Protein AF-A0A357M7F6-F1 (afdb_monomer)

Sequence (172 aa):
MKPQSKTKQTVSLRAVLLSLLVLIANVVVNGAIFLFFRDSTLNPLLTAVLAVLWGVLGVYLIYYTLTWAVEQYPDYVRRKVLPYIFIGPAVIILGWLLVLPALRTLYLSFFNASSEKFVGLSNYAAIFSDHLMATALRNNLLWVFVGTLACVAFGLLIAILADRSSYEKLAK

Solvent-accessible surface area (backbone atoms only — not comparable to full-atom values): 9848 Å² total; per-residue (Å²): 134,81,82,78,79,81,71,81,82,70,84,54,70,67,41,54,53,48,37,52,49,51,54,51,49,48,52,50,55,54,48,53,51,51,51,48,62,73,72,48,89,62,57,66,70,58,50,51,52,52,50,51,54,46,51,55,50,49,54,50,50,48,54,51,52,53,50,57,37,39,66,64,45,60,69,79,54,32,73,62,47,51,64,50,65,74,45,40,63,58,51,52,51,47,39,59,72,46,48,49,53,50,53,49,53,58,59,46,54,29,28,40,98,84,63,80,46,82,53,55,66,52,64,66,56,45,42,72,72,35,70,66,48,38,50,52,49,53,51,51,53,48,47,54,52,54,49,49,51,48,53,52,52,52,50,49,50,52,51,51,53,57,73,69,37,88,58,66,80,77,80,112

Radius of gyration: 27.9 Å; Cα contacts (8 Å, |Δi|>4): 61; chains: 1; bounding box: 72×62×58 Å

Structure (mmCIF, N/CA/C/O backbone):
data_AF-A0A357M7F6-F1
#
_entry.id   AF-A0A357M7F6-F1
#
loop_
_atom_site.group_PDB
_atom_site.id
_atom_site.type_symbol
_atom_site.label_atom_id
_atom_site.label_alt_id
_atom_site.label_comp_id
_atom_site.label_asym_id
_atom_site.label_entity_id
_atom_site.label_seq_id
_atom_site.pdbx_PDB_ins_code
_atom_site.Cartn_x
_atom_site.Cartn_y
_atom_site.Cartn_z
_atom_site.occupancy
_atom_site.B_iso_or_equiv
_atom_site.auth_seq_id
_atom_site.auth_comp_id
_atom_site.auth_asym_id
_atom_site.auth_atom_id
_atom_site.pdbx_PDB_model_num
ATOM 1 N N . MET A 1 1 ? -51.194 15.123 6.707 1.00 47.31 1 MET A N 1
ATOM 2 C CA . MET A 1 1 ? -49.791 14.658 6.800 1.00 47.31 1 MET A CA 1
ATOM 3 C C . MET A 1 1 ? -48.901 15.863 7.087 1.00 47.31 1 MET A C 1
ATOM 5 O O . MET A 1 1 ? -48.771 16.713 6.219 1.00 47.31 1 MET A O 1
ATOM 9 N N . LYS A 1 2 ? -48.382 16.013 8.315 1.00 38.34 2 LYS A N 1
ATOM 10 C CA . LYS A 1 2 ? -47.479 17.127 8.662 1.00 38.34 2 LYS A CA 1
ATOM 11 C C . LYS A 1 2 ? -46.100 16.888 8.027 1.00 38.34 2 LYS A C 1
ATOM 13 O O . LYS A 1 2 ? -45.594 15.771 8.149 1.00 38.34 2 LYS A O 1
ATOM 18 N N . PRO A 1 3 ? -45.481 17.894 7.388 1.00 48.50 3 PRO A N 1
ATOM 19 C CA . PRO A 1 3 ? -44.116 17.773 6.904 1.00 48.50 3 PRO A CA 1
ATOM 20 C C . PRO A 1 3 ? -43.194 17.697 8.124 1.00 48.50 3 PRO A C 1
ATOM 22 O O . PRO A 1 3 ? -43.177 18.605 8.954 1.00 48.50 3 PRO A O 1
ATOM 25 N N . GLN A 1 4 ? -42.470 16.588 8.274 1.00 49.22 4 GLN A N 1
ATOM 26 C CA . GLN A 1 4 ? -41.446 16.482 9.307 1.00 49.22 4 GLN A CA 1
ATOM 27 C C . GLN A 1 4 ? -40.342 17.492 8.991 1.00 49.22 4 GLN A C 1
ATOM 29 O O . GLN A 1 4 ? -39.713 17.429 7.931 1.00 49.22 4 GLN A O 1
ATOM 34 N N . SER A 1 5 ? -40.133 18.452 9.892 1.00 46.88 5 SER A N 1
ATOM 35 C CA . SER A 1 5 ? -39.027 19.391 9.796 1.00 46.88 5 SER A CA 1
ATOM 36 C C . SER A 1 5 ? -37.722 18.600 9.844 1.00 46.88 5 SER A C 1
ATOM 38 O O . SER A 1 5 ? -37.388 17.963 10.841 1.00 46.88 5 SER A O 1
ATOM 40 N N . LYS A 1 6 ? -36.961 18.626 8.745 1.00 51.88 6 LYS A N 1
ATOM 41 C CA . LYS A 1 6 ? -35.556 18.216 8.756 1.00 51.88 6 LYS A CA 1
ATOM 42 C C . LYS A 1 6 ? -34.799 19.229 9.611 1.00 51.88 6 LYS A C 1
ATOM 44 O O . LYS A 1 6 ? -34.270 20.211 9.094 1.00 51.88 6 LYS A O 1
ATOM 49 N N . THR A 1 7 ? -34.789 19.025 10.924 1.00 56.16 7 THR A N 1
ATOM 50 C CA . THR A 1 7 ? -33.900 19.742 11.835 1.00 56.16 7 THR A CA 1
ATOM 51 C C . THR A 1 7 ? -32.487 19.547 11.299 1.00 56.16 7 THR A C 1
ATOM 53 O O . THR A 1 7 ? -32.038 18.409 11.160 1.00 56.16 7 THR A O 1
ATOM 56 N N . LYS A 1 8 ? -31.812 20.639 10.918 1.00 54.66 8 LYS A N 1
ATOM 57 C CA . LYS A 1 8 ? -30.394 20.624 10.540 1.00 54.66 8 LYS A CA 1
ATOM 58 C C . LYS A 1 8 ? -29.620 20.023 11.714 1.00 54.66 8 LYS A C 1
ATOM 60 O O . LYS A 1 8 ? -29.330 20.723 12.676 1.00 54.66 8 LYS A O 1
ATOM 65 N N . GLN A 1 9 ? -29.336 18.724 11.661 1.00 63.56 9 GLN A N 1
ATOM 66 C CA . GLN A 1 9 ? -28.428 18.070 12.591 1.00 63.56 9 GLN A CA 1
ATOM 67 C C . GLN A 1 9 ? -27.047 18.654 12.309 1.00 63.56 9 GLN A C 1
ATOM 69 O O . GLN A 1 9 ? -26.437 18.356 11.287 1.00 63.56 9 GLN A O 1
ATOM 74 N N . THR A 1 10 ? -26.613 19.587 13.145 1.00 71.62 10 THR A N 1
ATOM 75 C CA . THR A 1 10 ? -25.290 20.193 13.054 1.00 71.62 10 THR A CA 1
ATOM 76 C C . THR A 1 10 ? -24.279 19.280 13.737 1.00 71.62 10 THR A C 1
ATOM 78 O O . THR A 1 10 ? -24.578 18.613 14.727 1.00 71.62 10 THR A O 1
ATOM 81 N N . VAL A 1 11 ? -23.067 19.219 13.188 1.00 75.31 11 VAL A N 1
ATOM 82 C CA . VAL A 1 11 ? -21.968 18.479 13.811 1.00 75.31 11 V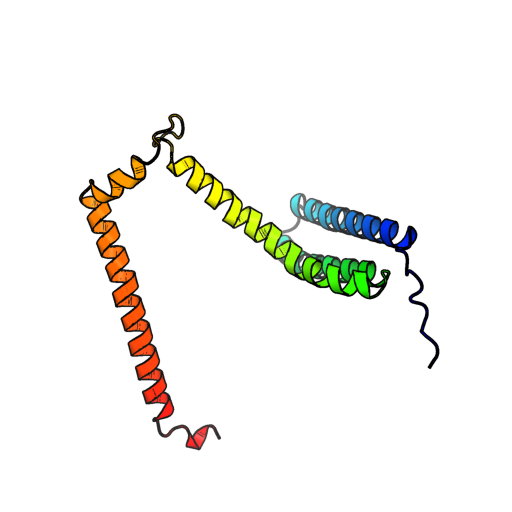AL A CA 1
ATOM 83 C C . VAL A 1 11 ? -21.587 19.191 15.110 1.00 75.31 11 VAL A C 1
ATOM 85 O O . VAL A 1 11 ? -21.278 20.381 15.101 1.00 75.31 11 VAL A O 1
ATOM 88 N N . SER A 1 12 ? -21.619 18.470 16.231 1.00 82.69 12 SER A N 1
ATOM 89 C CA . SER A 1 12 ? -21.216 19.011 17.531 1.00 82.69 12 SER A CA 1
ATOM 90 C C . SER A 1 12 ? -19.704 19.242 17.572 1.00 82.69 12 SER A C 1
ATOM 92 O O . SER A 1 12 ? -18.932 18.335 17.260 1.00 82.69 12 SER A O 1
ATOM 94 N N . LEU A 1 13 ? -19.267 20.424 18.027 1.00 83.44 13 LEU A N 1
ATOM 95 C CA . LEU A 1 13 ? -17.846 20.751 18.226 1.00 83.44 13 LEU A CA 1
ATOM 96 C C . LEU A 1 13 ? -17.144 19.722 19.128 1.00 83.44 13 LEU A C 1
ATOM 98 O O . LEU A 1 13 ? -15.984 19.382 18.910 1.00 83.44 13 LEU A O 1
ATOM 102 N N . ARG A 1 14 ? -17.877 19.167 20.102 1.00 86.19 14 ARG A N 1
ATOM 103 C CA . ARG A 1 14 ? -17.378 18.108 20.988 1.00 86.19 14 ARG A CA 1
ATOM 104 C C . ARG A 1 14 ? -17.023 16.831 20.222 1.00 86.19 14 ARG A C 1
ATOM 106 O O . ARG A 1 14 ? -15.991 16.244 20.514 1.00 86.19 14 ARG A O 1
ATOM 113 N N . ALA A 1 15 ? -17.831 16.428 19.238 1.00 84.06 15 ALA A N 1
ATOM 114 C CA . ALA A 1 15 ? -17.579 15.221 18.443 1.00 84.06 15 ALA A CA 1
ATOM 115 C C . ALA A 1 15 ? -16.316 15.368 17.576 1.00 84.06 15 ALA A C 1
ATOM 117 O O . ALA A 1 15 ? -15.514 14.441 17.481 1.00 84.06 15 ALA A O 1
ATOM 118 N N . VAL A 1 16 ? -16.092 16.563 17.018 1.00 87.38 16 VAL A N 1
ATOM 119 C CA . VAL A 1 16 ? -14.877 16.875 16.248 1.00 87.38 16 VAL A CA 1
ATOM 120 C C . VAL A 1 16 ? -13.638 16.827 17.135 1.00 87.38 16 VAL A C 1
ATOM 122 O O . VAL A 1 16 ? -12.696 16.098 16.823 1.00 87.38 16 VAL A O 1
ATOM 125 N N . LEU A 1 17 ? -13.660 17.533 18.269 1.00 90.25 17 LEU A N 1
ATOM 126 C CA . LEU A 1 17 ? -12.550 17.529 19.226 1.00 90.25 17 LEU A CA 1
ATOM 127 C C . LEU A 1 17 ? -12.232 16.116 19.730 1.00 90.25 17 LEU A C 1
ATOM 129 O O . LEU A 1 17 ? -11.066 15.737 19.788 1.00 90.25 17 LEU A O 1
ATOM 133 N N . LEU A 1 18 ? -13.260 15.320 20.030 1.00 89.56 18 LEU A N 1
ATOM 134 C CA . LEU A 1 18 ? -13.104 13.939 20.479 1.00 89.56 18 LEU A CA 1
ATOM 135 C C . LEU A 1 18 ? -12.483 13.060 19.385 1.00 89.56 18 LEU A C 1
ATOM 137 O O . LEU A 1 18 ? -11.563 12.304 19.676 1.00 89.56 18 LEU A O 1
ATOM 141 N N . SER A 1 19 ? -12.898 13.204 18.123 1.00 89.19 19 SER A N 1
ATOM 142 C CA . SER A 1 19 ? -12.297 12.445 17.016 1.00 89.19 19 SER A CA 1
ATOM 143 C C . SER A 1 19 ? -10.824 12.796 16.765 1.00 89.19 19 SER A C 1
ATOM 145 O O . SER A 1 19 ? -10.015 11.900 16.528 1.00 89.19 19 SER A O 1
ATOM 147 N N . LEU A 1 20 ? -10.451 14.075 16.894 1.00 90.81 20 LEU A N 1
ATOM 148 C CA . LEU A 1 20 ? -9.054 14.512 16.807 1.00 90.81 20 LEU A CA 1
ATOM 149 C C . LEU A 1 20 ? -8.228 13.964 17.974 1.00 90.81 20 LEU A C 1
ATOM 151 O O . LEU A 1 20 ? -7.126 13.462 17.763 1.00 90.81 20 LEU A O 1
ATOM 155 N N . LEU A 1 21 ? -8.777 14.010 19.190 1.00 93.56 21 LEU A N 1
ATOM 156 C CA . LEU A 1 21 ? -8.130 13.459 20.376 1.00 93.56 21 LEU A CA 1
ATOM 157 C C . LEU A 1 21 ? -7.903 11.954 20.224 1.00 93.56 21 LEU A C 1
ATOM 159 O O . LEU A 1 21 ? -6.797 11.487 20.473 1.00 93.56 21 LEU A O 1
ATOM 163 N N . VAL A 1 22 ? -8.906 11.204 19.761 1.00 93.12 22 VAL A N 1
ATOM 164 C CA . VAL A 1 22 ? -8.792 9.759 19.512 1.00 93.12 22 VAL A CA 1
ATOM 165 C C . VAL A 1 22 ? -7.713 9.456 18.476 1.00 93.12 22 VAL A C 1
ATOM 167 O O . VAL A 1 22 ? -6.909 8.549 18.689 1.00 93.12 22 VAL A O 1
ATOM 170 N N . LEU A 1 23 ? -7.649 10.213 17.378 1.00 91.19 23 LEU A N 1
ATOM 171 C CA . LEU A 1 23 ? -6.603 10.045 16.366 1.00 91.19 23 LEU A CA 1
ATOM 172 C C . LEU A 1 23 ? -5.206 10.266 16.956 1.00 91.19 23 LEU A C 1
ATOM 174 O O . LEU A 1 23 ? -4.329 9.418 16.792 1.00 91.19 23 LEU A O 1
ATOM 178 N N . ILE A 1 24 ? -5.013 11.366 17.688 1.00 93.56 24 ILE A N 1
ATOM 179 C CA . ILE A 1 24 ? -3.733 11.685 18.332 1.00 93.56 24 ILE A CA 1
ATOM 180 C C . ILE A 1 24 ? -3.369 10.609 19.359 1.00 93.56 24 ILE A C 1
ATOM 182 O O . ILE A 1 24 ? -2.243 10.117 19.353 1.00 93.56 24 ILE A O 1
ATOM 186 N N . ALA A 1 25 ? -4.318 10.196 20.200 1.00 94.19 25 ALA A N 1
ATOM 187 C CA . ALA A 1 25 ? -4.104 9.159 21.203 1.00 94.19 25 ALA A CA 1
ATOM 188 C C . ALA A 1 25 ? -3.666 7.835 20.563 1.00 94.19 25 ALA A C 1
ATOM 190 O O . ALA A 1 25 ? -2.707 7.228 21.031 1.00 94.19 25 ALA A O 1
ATOM 191 N N . ASN A 1 26 ? -4.294 7.414 19.460 1.00 93.62 26 ASN A N 1
ATOM 192 C CA . ASN A 1 26 ? -3.880 6.209 18.739 1.00 93.62 26 ASN A CA 1
ATOM 193 C C . ASN A 1 26 ? -2.449 6.304 18.212 1.00 93.62 26 ASN A C 1
ATOM 195 O O . ASN A 1 26 ? -1.689 5.346 18.356 1.00 93.62 26 ASN A O 1
ATOM 199 N N . VAL A 1 27 ? -2.076 7.441 17.619 1.00 92.94 27 VAL A N 1
ATOM 200 C CA . VAL A 1 27 ? -0.718 7.660 17.100 1.00 92.94 27 VAL A CA 1
ATOM 201 C C . VAL A 1 27 ? 0.304 7.639 18.233 1.00 92.94 27 VAL A C 1
ATOM 203 O O . VAL A 1 27 ? 1.330 6.974 18.115 1.00 92.94 27 VAL A O 1
ATOM 206 N N . VAL A 1 28 ? 0.013 8.311 19.348 1.00 94.56 28 VAL A N 1
ATOM 207 C CA . VAL A 1 28 ? 0.910 8.371 20.509 1.00 94.56 28 VAL A CA 1
ATOM 208 C C . VAL A 1 28 ? 1.064 6.998 21.160 1.00 94.56 28 VAL A C 1
ATOM 210 O O . VAL A 1 28 ? 2.190 6.565 21.380 1.00 94.56 28 VAL A O 1
ATOM 213 N N . VAL A 1 29 ? -0.037 6.292 21.432 1.00 93.06 29 VAL A N 1
ATOM 214 C CA . VAL A 1 29 ? -0.009 4.979 22.098 1.00 93.06 29 VAL A CA 1
ATOM 215 C C . VAL A 1 29 ? 0.715 3.947 21.237 1.00 93.06 29 VAL A C 1
ATOM 217 O O . VAL A 1 29 ? 1.660 3.314 21.704 1.00 93.06 29 VAL A O 1
ATOM 220 N N . ASN A 1 30 ? 0.331 3.802 19.964 1.00 92.12 30 ASN A N 1
ATOM 221 C CA . ASN A 1 30 ? 0.980 2.833 19.079 1.00 92.12 30 ASN A CA 1
ATOM 222 C C . ASN A 1 30 ? 2.433 3.224 18.774 1.00 92.12 30 ASN A C 1
ATOM 224 O O . ASN A 1 30 ? 3.298 2.352 18.719 1.00 92.12 30 ASN A O 1
ATOM 228 N N . GLY A 1 31 ? 2.719 4.521 18.628 1.00 90.50 31 GLY A N 1
ATOM 229 C CA . GLY A 1 31 ? 4.073 5.030 18.424 1.00 90.50 31 GLY A CA 1
ATOM 230 C C . GLY A 1 31 ? 4.987 4.765 19.619 1.00 90.50 31 GLY A C 1
ATOM 231 O O . GLY A 1 31 ? 6.091 4.260 19.438 1.00 90.50 31 GLY A O 1
ATOM 232 N N . ALA A 1 32 ? 4.523 5.025 20.842 1.00 91.38 32 ALA A N 1
ATOM 233 C CA . ALA A 1 32 ? 5.286 4.749 22.059 1.00 91.38 32 ALA A CA 1
ATOM 234 C C . ALA A 1 32 ? 5.624 3.258 22.195 1.00 91.38 32 ALA A C 1
ATOM 236 O O . ALA A 1 32 ? 6.748 2.907 22.547 1.00 91.38 32 ALA A O 1
ATOM 237 N N . ILE A 1 33 ? 4.678 2.379 21.860 1.00 88.62 33 ILE A N 1
ATOM 238 C CA . ILE A 1 33 ? 4.879 0.929 21.946 1.00 88.62 33 ILE A CA 1
ATOM 239 C C . ILE A 1 33 ? 5.817 0.426 20.844 1.00 88.62 33 ILE A C 1
ATOM 241 O O . ILE A 1 33 ? 6.665 -0.427 21.100 1.00 88.62 33 ILE A O 1
ATOM 245 N N . PHE A 1 34 ? 5.740 0.993 19.639 1.00 89.25 34 PHE A N 1
ATOM 246 C CA . PHE A 1 34 ? 6.724 0.723 18.592 1.00 89.25 34 PHE A CA 1
ATOM 247 C C . PHE A 1 34 ? 8.140 1.119 19.029 1.00 89.25 34 PHE A C 1
ATOM 249 O O . PHE A 1 34 ? 9.071 0.332 18.869 1.00 89.25 34 PHE A O 1
ATOM 256 N N . LEU A 1 35 ? 8.304 2.309 19.617 1.00 90.81 35 LEU A N 1
ATOM 257 C CA . LEU A 1 35 ? 9.597 2.765 20.134 1.00 90.81 35 LEU A CA 1
ATOM 258 C C . LEU A 1 35 ? 10.101 1.858 21.261 1.00 90.81 35 LEU A C 1
ATOM 260 O O . LEU A 1 35 ? 11.273 1.494 21.269 1.00 90.81 35 LEU A O 1
ATOM 264 N N . PHE A 1 36 ? 9.207 1.424 22.152 1.00 90.12 36 PHE A N 1
ATOM 265 C CA . PHE A 1 36 ? 9.533 0.449 23.187 1.00 90.12 36 PHE A CA 1
ATOM 266 C C . PHE A 1 36 ? 10.078 -0.852 22.585 1.00 90.12 36 PHE A C 1
ATOM 268 O O . PHE A 1 36 ? 11.145 -1.296 22.996 1.00 90.12 36 PHE A O 1
ATOM 275 N N . PHE A 1 37 ? 9.408 -1.443 21.588 1.00 88.69 37 PHE A N 1
ATOM 276 C CA . PHE A 1 37 ? 9.890 -2.672 20.943 1.00 88.69 37 PHE A CA 1
ATOM 277 C C . PHE A 1 37 ? 11.181 -2.473 20.148 1.00 88.69 37 PHE A C 1
ATOM 279 O O . PHE A 1 37 ? 12.017 -3.374 20.123 1.00 88.69 37 PHE A O 1
ATOM 286 N N . ARG A 1 38 ? 11.359 -1.307 19.521 1.00 89.19 38 ARG A N 1
ATOM 287 C CA . ARG A 1 38 ? 12.578 -0.960 18.782 1.00 89.19 38 ARG A CA 1
ATOM 288 C C . ARG A 1 38 ? 13.804 -0.922 19.693 1.00 89.19 38 ARG A C 1
ATOM 290 O O . ARG A 1 38 ? 14.854 -1.424 19.307 1.00 89.19 38 ARG A O 1
ATOM 297 N N . ASP A 1 39 ? 13.651 -0.349 20.884 1.00 89.81 39 ASP A N 1
ATOM 298 C CA . ASP A 1 39 ? 14.752 -0.115 21.825 1.00 89.81 39 ASP A CA 1
ATOM 299 C C . ASP A 1 39 ? 14.830 -1.215 22.914 1.00 89.81 39 ASP A C 1
ATOM 301 O O . ASP A 1 39 ? 15.639 -1.141 23.840 1.00 89.81 39 ASP A O 1
ATOM 305 N N . SER A 1 40 ? 13.993 -2.255 22.812 1.00 87.56 40 SER A N 1
ATOM 306 C CA . SER A 1 40 ? 13.918 -3.358 23.774 1.00 87.56 40 SER A CA 1
ATOM 307 C C . SER A 1 40 ? 15.157 -4.253 23.726 1.00 87.56 40 SER A C 1
ATOM 309 O O . SER A 1 40 ? 15.505 -4.804 22.687 1.00 87.56 40 SER A O 1
ATOM 311 N N . THR A 1 41 ? 15.748 -4.514 24.893 1.00 89.81 41 THR A N 1
ATOM 312 C CA . THR A 1 41 ? 16.851 -5.479 25.080 1.00 89.81 41 THR A CA 1
ATOM 313 C C . THR A 1 41 ? 16.371 -6.915 25.335 1.00 89.81 41 THR A C 1
ATOM 315 O O . THR A 1 41 ? 17.156 -7.784 25.713 1.00 89.81 41 THR A O 1
ATOM 318 N N . LEU A 1 42 ? 15.072 -7.177 25.152 1.00 89.62 42 LEU A N 1
ATOM 319 C CA . LEU A 1 42 ? 14.471 -8.502 25.306 1.00 89.62 42 LEU A CA 1
ATOM 320 C C . LEU A 1 42 ? 14.990 -9.483 24.240 1.00 89.62 42 LEU A C 1
ATOM 322 O O . LEU A 1 42 ? 15.498 -9.090 23.191 1.00 89.62 42 LEU A O 1
ATOM 326 N N . ASN A 1 43 ? 14.819 -10.784 24.495 1.00 93.81 43 ASN A N 1
ATOM 327 C CA . ASN A 1 43 ? 15.153 -11.831 23.528 1.00 93.81 43 ASN A CA 1
ATOM 328 C C . ASN A 1 43 ? 14.428 -11.579 22.184 1.00 93.81 43 ASN A C 1
ATOM 330 O O . ASN A 1 43 ? 13.204 -11.420 22.206 1.00 93.81 43 ASN A O 1
ATOM 334 N N . PRO A 1 44 ? 15.127 -11.618 21.029 1.00 92.12 44 PRO A N 1
ATOM 335 C CA . PRO A 1 44 ? 14.530 -11.375 19.715 1.00 92.12 44 PRO A CA 1
ATOM 336 C C . PRO A 1 44 ? 13.263 -12.185 19.428 1.00 92.12 44 PRO A C 1
ATOM 338 O O . PRO A 1 44 ? 12.325 -11.653 18.839 1.00 92.12 44 PRO A O 1
ATOM 341 N N . LEU A 1 45 ? 13.201 -13.448 19.868 1.00 93.56 45 LEU A N 1
ATOM 342 C CA . LEU A 1 45 ? 12.024 -14.293 19.652 1.00 93.56 45 LEU A CA 1
ATOM 343 C C . LEU A 1 45 ? 10.813 -13.785 20.444 1.00 93.56 45 LEU A C 1
ATOM 345 O O . LEU A 1 45 ? 9.707 -13.716 19.913 1.00 93.56 45 LEU A O 1
ATOM 349 N N . LEU A 1 46 ? 11.027 -13.386 21.700 1.00 92.75 46 LEU A N 1
ATOM 350 C CA . LEU A 1 46 ? 9.974 -12.824 22.542 1.00 92.75 46 LEU A CA 1
ATOM 351 C C . LEU A 1 46 ? 9.520 -11.464 22.001 1.00 92.75 46 LEU A C 1
ATOM 353 O O . LEU A 1 46 ? 8.320 -11.229 21.883 1.00 92.75 46 LEU A O 1
ATOM 357 N N . THR A 1 47 ? 10.464 -10.605 21.608 1.00 92.38 47 THR A N 1
ATOM 358 C CA . THR A 1 47 ? 10.173 -9.311 20.977 1.00 92.38 47 THR A CA 1
ATOM 359 C C . THR A 1 47 ? 9.358 -9.493 19.699 1.00 92.38 47 THR A C 1
ATOM 361 O O . THR A 1 47 ? 8.368 -8.794 19.517 1.00 92.38 47 THR A O 1
ATOM 364 N N . ALA A 1 48 ? 9.706 -10.461 18.845 1.00 91.75 48 ALA A N 1
ATOM 365 C CA . ALA A 1 48 ? 8.962 -10.746 17.621 1.00 91.75 48 ALA A CA 1
ATOM 366 C C . ALA A 1 48 ? 7.523 -11.205 17.909 1.00 91.75 48 ALA A C 1
ATOM 368 O O . ALA A 1 48 ? 6.583 -10.683 17.310 1.00 91.75 48 ALA A O 1
ATOM 369 N N . VAL A 1 49 ? 7.331 -12.133 18.852 1.00 94.88 49 VAL A N 1
ATOM 3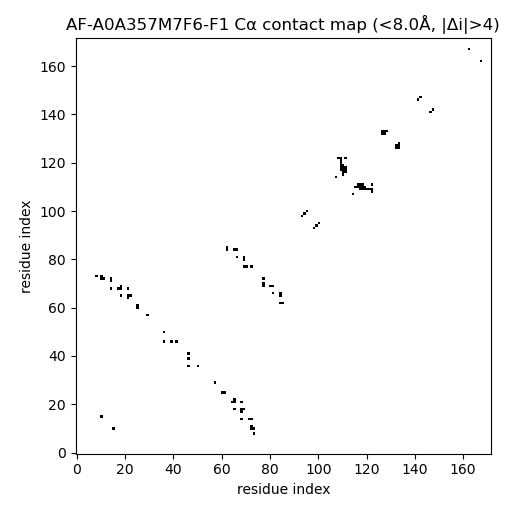70 C CA . VAL A 1 49 ? 5.990 -12.606 19.237 1.00 94.88 49 VAL A CA 1
ATOM 371 C C . VAL A 1 49 ? 5.151 -11.460 19.804 1.00 94.88 49 VAL A C 1
ATOM 373 O O . VAL A 1 49 ? 4.020 -11.253 19.366 1.00 94.88 49 VAL A O 1
ATOM 376 N N . LEU A 1 50 ? 5.706 -10.674 20.730 1.00 93.38 50 LEU A N 1
ATOM 377 C CA . LEU A 1 50 ? 5.011 -9.529 21.318 1.00 93.38 50 LEU A CA 1
ATOM 378 C C . LEU A 1 50 ? 4.703 -8.445 20.278 1.00 93.38 50 LEU A C 1
ATOM 380 O O . LEU A 1 50 ? 3.611 -7.883 20.306 1.00 93.38 50 LEU A O 1
ATOM 384 N N . ALA A 1 51 ? 5.611 -8.194 19.333 1.00 92.31 51 ALA A N 1
ATOM 385 C CA . ALA A 1 51 ? 5.402 -7.239 18.251 1.00 92.31 51 ALA A CA 1
ATOM 386 C C . ALA A 1 51 ? 4.286 -7.684 17.296 1.00 92.31 51 ALA A C 1
ATOM 388 O O . ALA A 1 51 ? 3.475 -6.854 16.892 1.00 92.31 51 ALA A O 1
ATOM 389 N N . VAL A 1 52 ? 4.191 -8.976 16.961 1.00 93.56 52 VAL A N 1
ATOM 390 C CA . VAL A 1 52 ? 3.092 -9.507 16.135 1.00 93.56 52 VAL A CA 1
ATOM 391 C C . VAL A 1 52 ? 1.760 -9.409 16.874 1.00 93.56 52 VAL A C 1
ATOM 393 O O . VAL A 1 52 ? 0.787 -8.902 16.314 1.00 93.56 52 VAL A O 1
ATOM 396 N N . LEU A 1 53 ? 1.715 -9.842 18.138 1.00 94.31 53 LEU A N 1
ATOM 397 C CA . LEU A 1 53 ? 0.509 -9.750 18.966 1.00 94.31 53 LEU A CA 1
ATOM 398 C C . LEU A 1 53 ? 0.048 -8.298 19.101 1.00 94.31 53 LEU A C 1
ATOM 400 O O . LEU A 1 53 ? -1.126 -7.997 18.885 1.00 94.31 53 LEU A O 1
ATOM 404 N N . TRP A 1 54 ? 0.979 -7.388 19.392 1.00 92.88 54 TRP A N 1
ATOM 405 C CA . TRP A 1 54 ? 0.683 -5.966 19.464 1.00 92.88 54 TRP A CA 1
ATOM 406 C C . TRP A 1 54 ? 0.296 -5.383 18.107 1.00 92.88 54 TRP A C 1
ATOM 408 O O . TRP A 1 54 ? -0.585 -4.540 18.053 1.00 92.88 54 TRP A O 1
ATOM 418 N N . GLY A 1 55 ? 0.883 -5.840 17.002 1.00 91.62 55 GLY A N 1
ATOM 419 C CA . GLY A 1 55 ? 0.493 -5.406 15.661 1.00 91.62 55 GLY A CA 1
ATOM 420 C C . GLY A 1 55 ? -0.980 -5.701 15.378 1.00 91.62 55 GLY A C 1
ATOM 421 O O . GLY A 1 55 ? -1.722 -4.813 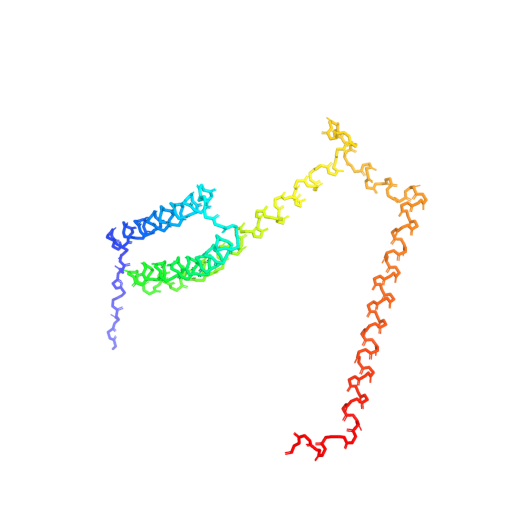14.961 1.00 91.62 55 GLY A O 1
ATOM 422 N N . VAL A 1 56 ? -1.432 -6.921 15.681 1.00 94.19 56 VAL A N 1
ATOM 423 C CA . VAL A 1 56 ? -2.842 -7.312 15.514 1.00 94.19 56 VAL A CA 1
ATOM 424 C C . VAL A 1 56 ? -3.750 -6.527 16.466 1.00 94.19 56 VAL A C 1
ATOM 426 O O . VAL A 1 56 ? -4.763 -5.969 16.035 1.00 94.19 56 VAL A O 1
ATOM 429 N N . LEU A 1 57 ? -3.380 -6.436 17.747 1.00 93.94 57 LEU A N 1
ATOM 430 C CA . LEU A 1 57 ? -4.171 -5.725 18.756 1.00 93.94 57 LEU A CA 1
ATOM 431 C C . LEU A 1 57 ? -4.222 -4.216 18.507 1.00 93.94 57 LEU A C 1
ATOM 433 O O . LEU A 1 57 ? -5.281 -3.615 18.645 1.00 93.94 57 LEU A O 1
ATOM 437 N N . GLY A 1 58 ? -3.113 -3.608 18.107 1.00 92.75 58 GLY A N 1
ATOM 438 C CA . GLY A 1 58 ? -3.000 -2.188 17.796 1.00 92.75 58 GLY A CA 1
ATOM 439 C C . GLY A 1 58 ? -3.868 -1.810 16.604 1.00 92.75 58 GLY A C 1
ATOM 440 O O . GLY A 1 58 ? -4.618 -0.839 16.678 1.00 92.75 58 GLY A O 1
ATOM 441 N N . VAL A 1 59 ? -3.863 -2.625 15.542 1.00 92.19 59 VAL A N 1
ATOM 442 C CA . VAL A 1 59 ? -4.769 -2.435 14.397 1.00 92.19 59 VAL A CA 1
ATOM 443 C C . VAL A 1 59 ? -6.231 -2.544 14.831 1.00 92.19 59 VAL A C 1
ATOM 445 O O . VAL A 1 59 ? -7.037 -1.679 14.482 1.00 92.19 59 VAL A O 1
ATOM 448 N N . TYR A 1 60 ? -6.581 -3.558 15.627 1.00 93.62 60 TYR A N 1
ATOM 449 C CA . TYR A 1 60 ? -7.932 -3.687 16.175 1.00 93.62 60 TYR A CA 1
ATOM 450 C C . TYR A 1 60 ? -8.332 -2.463 17.015 1.00 93.62 60 TYR A C 1
ATOM 452 O O . TYR A 1 60 ? -9.426 -1.928 16.843 1.00 93.62 60 TYR A O 1
ATOM 460 N N . LEU A 1 61 ? -7.435 -1.974 17.874 1.00 93.31 61 LEU A N 1
ATOM 461 C CA . LEU A 1 61 ? -7.662 -0.827 18.755 1.00 93.31 61 LEU A CA 1
ATOM 462 C C . LEU A 1 61 ? -7.871 0.463 17.952 1.00 93.31 61 LEU A C 1
ATOM 464 O O . LEU A 1 61 ? -8.787 1.231 18.256 1.00 93.31 61 LEU A O 1
ATOM 468 N N . ILE A 1 62 ? -7.101 0.659 16.878 1.00 93.12 62 ILE A N 1
ATOM 469 C CA . ILE A 1 62 ? -7.293 1.765 15.932 1.00 93.12 62 ILE A CA 1
ATOM 470 C C . ILE A 1 62 ? -8.702 1.707 15.337 1.00 93.12 62 ILE A C 1
ATOM 472 O O . ILE A 1 62 ? -9.450 2.676 15.449 1.00 93.12 62 ILE A O 1
ATOM 476 N N . TYR A 1 63 ? -9.115 0.576 14.759 1.00 93.88 63 TYR A N 1
ATOM 477 C CA . TYR A 1 63 ? -10.453 0.468 14.167 1.00 93.88 63 TYR A CA 1
ATOM 478 C C . TYR A 1 63 ? -11.570 0.631 15.193 1.00 93.88 63 TYR A C 1
ATOM 480 O O . TYR A 1 63 ? -12.551 1.328 14.925 1.00 93.88 63 TYR A O 1
ATOM 488 N N . TYR A 1 64 ? -11.416 0.028 16.368 1.00 94.44 64 TYR A N 1
ATOM 489 C CA . TYR A 1 64 ? -12.387 0.112 17.449 1.00 94.44 64 TYR A CA 1
ATOM 490 C C . TYR A 1 64 ? -12.595 1.563 17.897 1.00 94.44 64 TYR A C 1
ATOM 492 O O . TYR A 1 64 ? -13.716 2.069 17.898 1.00 94.44 64 TYR A O 1
ATOM 500 N N . THR A 1 65 ? -11.508 2.268 18.210 1.00 94.31 65 THR A N 1
ATOM 501 C CA . THR A 1 65 ? -11.575 3.650 18.702 1.00 94.31 65 THR A CA 1
ATOM 502 C C . THR A 1 65 ? -12.008 4.641 17.622 1.00 94.31 65 THR A C 1
ATOM 504 O O . THR A 1 65 ? -12.769 5.561 17.920 1.00 94.31 65 THR A O 1
ATOM 507 N N . LEU A 1 66 ? -11.602 4.445 16.363 1.00 93.56 66 LEU A N 1
ATOM 508 C CA . LEU A 1 66 ? -12.076 5.264 15.244 1.00 93.56 66 LEU A CA 1
ATOM 509 C C . LEU A 1 66 ? -13.568 5.066 14.985 1.00 93.56 66 LEU A C 1
ATOM 511 O O . LEU A 1 66 ? -14.285 6.045 14.782 1.00 93.56 66 LEU A O 1
ATOM 515 N N . THR A 1 67 ? -14.051 3.826 15.032 1.00 94.06 67 THR A N 1
ATOM 516 C CA . THR A 1 67 ? -15.483 3.530 14.877 1.00 94.06 67 THR A CA 1
ATOM 517 C C . THR A 1 67 ? -16.278 4.173 16.008 1.00 94.06 67 THR A C 1
ATOM 519 O O . THR A 1 67 ? -17.233 4.903 15.745 1.00 94.06 67 THR A O 1
ATOM 522 N N . TRP A 1 68 ? -15.815 4.015 17.249 1.00 94.00 68 TRP A N 1
ATOM 523 C CA . TRP A 1 68 ? -16.407 4.662 18.418 1.00 94.00 68 TRP A CA 1
ATOM 524 C C . TRP A 1 68 ? -16.443 6.197 18.301 1.00 94.00 68 TRP A C 1
ATOM 526 O O . TRP A 1 68 ? -17.444 6.829 18.642 1.00 94.00 68 TRP A O 1
ATOM 536 N N . ALA A 1 69 ? -15.388 6.819 17.767 1.00 92.50 69 ALA A N 1
ATOM 537 C CA . ALA A 1 69 ? -15.366 8.261 17.524 1.00 92.50 69 ALA A CA 1
ATOM 538 C C . ALA A 1 69 ? -16.397 8.691 16.466 1.00 92.50 69 ALA A C 1
ATOM 540 O O . ALA A 1 69 ? -17.016 9.748 16.593 1.00 92.50 69 ALA A O 1
ATOM 541 N N . VAL A 1 70 ? -16.610 7.875 15.430 1.00 91.38 70 VAL A N 1
ATOM 542 C CA . VAL A 1 70 ? -17.581 8.147 14.356 1.00 91.38 70 VAL A CA 1
ATOM 543 C C . VAL A 1 70 ? -19.019 7.960 14.831 1.00 91.38 70 VAL A C 1
ATOM 545 O O . VAL A 1 70 ? -19.914 8.662 14.363 1.00 91.38 70 VAL A O 1
ATOM 548 N N . GLU A 1 71 ? -19.260 7.057 15.775 1.00 90.69 71 GLU A N 1
ATOM 549 C CA . GLU A 1 71 ? -20.581 6.856 16.380 1.00 90.69 71 GLU A CA 1
ATOM 550 C C . GLU A 1 71 ? -21.099 8.093 17.124 1.00 90.69 71 GLU A C 1
ATOM 552 O O . GLU A 1 71 ? -22.309 8.249 17.264 1.00 90.69 71 GLU A O 1
ATOM 557 N N . GLN A 1 72 ? -20.213 9.012 17.522 1.00 90.12 72 GLN A N 1
ATOM 558 C CA . GLN A 1 72 ? -20.597 10.301 18.109 1.00 90.12 72 GLN A CA 1
ATOM 559 C C . GLN A 1 72 ? -21.190 11.283 17.082 1.00 90.12 72 GLN A C 1
ATOM 561 O O . GLN A 1 72 ? -21.726 12.329 17.457 1.00 90.12 72 GLN A O 1
ATOM 566 N N . TYR A 1 73 ? -21.076 10.983 15.784 1.00 89.44 73 TYR A N 1
ATOM 567 C CA . TYR A 1 73 ? -21.605 11.816 14.711 1.00 89.44 73 TYR A CA 1
ATOM 568 C C . TYR A 1 73 ? -23.023 11.394 14.297 1.00 89.44 73 TYR A C 1
ATOM 570 O O . TYR A 1 73 ? -23.394 10.226 14.409 1.00 89.44 73 TYR A O 1
ATOM 578 N N . PRO A 1 74 ? -23.813 12.319 13.721 1.00 88.81 74 PRO A N 1
ATOM 579 C CA . PRO A 1 74 ? -25.111 11.978 13.152 1.00 88.81 74 PRO A CA 1
ATOM 580 C C . PRO A 1 74 ? -25.017 10.953 12.008 1.00 88.81 74 PRO A C 1
ATOM 582 O O . PRO A 1 74 ? -24.028 10.902 11.268 1.00 88.81 74 PRO A O 1
ATOM 585 N N . ASP A 1 75 ? -26.104 10.209 11.785 1.00 87.81 75 ASP A N 1
ATOM 586 C CA . ASP A 1 75 ? -26.181 9.101 10.820 1.00 87.81 75 ASP A CA 1
ATOM 587 C C . ASP A 1 75 ? -25.702 9.434 9.404 1.00 87.81 75 ASP A C 1
ATOM 589 O O . ASP A 1 75 ? -25.082 8.601 8.738 1.00 87.81 75 ASP A O 1
ATOM 593 N N . TYR A 1 76 ? -25.974 10.651 8.931 1.00 88.25 76 TYR A N 1
ATOM 594 C CA . TYR A 1 76 ? -25.603 11.071 7.581 1.00 88.25 76 TYR A CA 1
ATOM 595 C C . TYR A 1 76 ? -24.083 11.226 7.400 1.00 88.25 76 TYR A C 1
ATOM 597 O O . TYR A 1 76 ? -23.582 10.983 6.301 1.00 88.25 76 TYR A O 1
ATOM 605 N N . VAL A 1 77 ? -23.346 11.610 8.453 1.00 89.75 77 VAL A N 1
ATOM 606 C CA . VAL A 1 77 ? -21.873 11.678 8.434 1.00 89.75 77 VAL A CA 1
ATOM 607 C C . VAL A 1 77 ? -21.307 10.281 8.603 1.00 89.75 77 VAL A C 1
ATOM 609 O O . VAL A 1 77 ? -20.476 9.858 7.802 1.00 89.75 77 VAL A O 1
ATOM 612 N N . ARG A 1 78 ? -21.810 9.537 9.594 1.00 90.38 78 ARG A N 1
ATOM 613 C CA . ARG A 1 78 ? -21.362 8.177 9.904 1.00 90.38 78 ARG A CA 1
ATOM 614 C C . ARG A 1 78 ? -21.378 7.271 8.674 1.00 90.38 78 ARG A C 1
ATOM 616 O O . ARG A 1 78 ? -20.364 6.657 8.354 1.00 90.38 78 ARG A O 1
ATOM 623 N N . ARG A 1 79 ? -22.490 7.253 7.931 1.00 91.00 79 ARG A N 1
ATOM 624 C CA . ARG A 1 79 ? -22.633 6.445 6.703 1.00 91.00 79 ARG A CA 1
ATOM 625 C C . A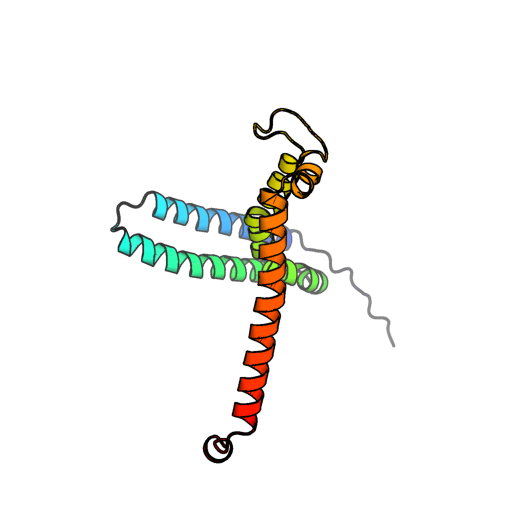RG A 1 79 ? -21.636 6.816 5.605 1.00 91.00 79 ARG A C 1
ATOM 627 O O . ARG A 1 79 ? -21.282 5.954 4.810 1.00 91.00 79 ARG A O 1
ATOM 634 N N . LYS A 1 80 ? -21.195 8.076 5.547 1.00 92.06 80 LYS A N 1
ATOM 635 C CA . LYS A 1 80 ? -20.198 8.530 4.569 1.00 92.06 80 LYS A CA 1
ATOM 636 C C . LYS A 1 80 ? -18.774 8.235 5.017 1.00 92.06 80 LYS A C 1
ATOM 638 O O . LYS A 1 80 ? -17.968 7.878 4.176 1.00 92.06 80 LYS A O 1
ATOM 643 N N . VAL A 1 81 ? -18.463 8.393 6.303 1.00 92.31 81 VAL A N 1
ATOM 644 C CA . VAL A 1 81 ? -17.087 8.315 6.822 1.00 92.31 81 VAL A CA 1
ATOM 645 C C . VAL A 1 81 ? -16.643 6.877 7.102 1.00 92.31 81 VAL A C 1
ATOM 647 O O . VAL A 1 81 ? -15.488 6.552 6.834 1.00 92.31 81 VAL A O 1
ATOM 650 N N . LEU A 1 82 ? -17.540 6.002 7.579 1.00 92.06 82 LEU A N 1
ATOM 651 C CA . LEU A 1 82 ? -17.195 4.617 7.937 1.00 92.06 82 LEU A CA 1
ATOM 652 C C . LEU A 1 82 ? -16.449 3.855 6.822 1.00 92.06 82 LEU A C 1
ATOM 654 O O . LEU A 1 82 ? -15.390 3.305 7.122 1.00 92.06 82 LEU A O 1
ATOM 658 N N . PRO A 1 83 ? -16.896 3.851 5.548 1.00 93.44 83 PRO A N 1
ATOM 659 C CA . PRO A 1 83 ? -16.187 3.130 4.486 1.00 93.44 83 PRO A CA 1
ATOM 660 C C . PRO A 1 83 ? -14.733 3.587 4.304 1.00 93.44 83 PRO A C 1
ATOM 662 O O . PRO A 1 83 ? -13.845 2.763 4.089 1.00 93.44 83 PRO A O 1
ATOM 665 N N . TYR A 1 84 ? -14.471 4.891 4.438 1.00 94.00 84 TYR A N 1
ATOM 666 C CA . TYR A 1 84 ? -13.121 5.441 4.303 1.00 94.00 84 TYR A CA 1
ATOM 667 C C . TYR A 1 84 ? -12.219 5.079 5.478 1.00 94.00 84 TYR A C 1
ATOM 669 O O . TYR A 1 84 ? -11.018 4.959 5.282 1.00 94.00 84 TYR A O 1
ATOM 677 N N . ILE A 1 85 ? -12.761 4.875 6.679 1.00 92.81 85 ILE A N 1
ATOM 678 C CA . ILE A 1 85 ? -11.956 4.430 7.822 1.00 92.81 85 ILE A CA 1
ATOM 679 C C . ILE A 1 85 ? -11.489 2.992 7.618 1.00 92.81 85 ILE A C 1
ATOM 681 O O . ILE A 1 85 ? -10.316 2.720 7.837 1.00 92.81 85 ILE A O 1
ATOM 685 N N . PHE A 1 86 ? -12.363 2.100 7.142 1.00 92.69 86 PHE A N 1
ATOM 686 C CA . PHE A 1 86 ? -12.012 0.695 6.898 1.00 92.69 86 PHE A CA 1
ATOM 687 C C . PHE A 1 86 ? -11.046 0.502 5.725 1.00 92.69 86 PHE A C 1
ATOM 689 O O . PHE A 1 86 ? -10.142 -0.324 5.795 1.00 92.69 86 PHE A O 1
ATOM 696 N N . ILE A 1 87 ? -11.221 1.262 4.644 1.00 94.75 87 ILE A N 1
ATOM 697 C CA . ILE A 1 87 ? -10.423 1.098 3.419 1.00 94.75 87 ILE A CA 1
ATOM 698 C C . ILE A 1 87 ? -9.195 2.024 3.410 1.00 94.75 87 ILE A C 1
ATOM 700 O O . ILE A 1 87 ? -8.183 1.718 2.777 1.00 94.75 87 ILE A O 1
ATOM 704 N N . GLY A 1 88 ? -9.258 3.147 4.126 1.00 93.88 88 GLY A N 1
ATOM 705 C CA . GLY A 1 88 ? -8.248 4.205 4.125 1.00 93.88 88 GLY A CA 1
ATOM 706 C C . GLY A 1 88 ? -6.830 3.712 4.412 1.00 93.88 88 GLY A C 1
ATOM 707 O O . GLY A 1 88 ? -5.955 3.965 3.586 1.00 93.88 88 GLY A O 1
ATOM 708 N N . PRO A 1 89 ? -6.576 2.968 5.507 1.00 91.31 89 PRO A N 1
ATOM 709 C CA . PRO A 1 89 ? -5.241 2.460 5.816 1.00 91.31 89 PRO A CA 1
ATOM 710 C C . PRO A 1 89 ? -4.674 1.568 4.707 1.00 91.31 89 PRO A C 1
ATOM 712 O O . PRO A 1 89 ? -3.519 1.732 4.319 1.00 91.31 89 PRO A O 1
ATOM 715 N N . ALA A 1 90 ? -5.494 0.675 4.141 1.00 93.00 90 ALA A N 1
ATOM 716 C CA . ALA A 1 90 ? -5.076 -0.187 3.038 1.00 93.00 90 ALA A CA 1
ATOM 717 C C . ALA A 1 90 ? -4.715 0.636 1.793 1.00 93.00 90 ALA A C 1
ATOM 719 O O . ALA A 1 90 ? -3.659 0.427 1.205 1.00 93.00 90 ALA A O 1
ATOM 720 N N . VAL A 1 91 ? -5.543 1.617 1.424 1.00 95.94 91 VAL A N 1
ATOM 721 C CA . VAL A 1 91 ? -5.280 2.496 0.273 1.00 95.94 91 VAL A CA 1
ATOM 722 C C . VAL A 1 91 ? -4.029 3.345 0.479 1.00 95.94 91 VAL A C 1
ATOM 724 O O . VAL A 1 91 ? -3.255 3.501 -0.460 1.00 95.94 91 VAL A O 1
ATOM 727 N N . ILE A 1 92 ? -3.792 3.858 1.688 1.00 95.44 92 ILE A N 1
ATOM 728 C CA . ILE A 1 92 ? -2.581 4.627 2.004 1.00 95.44 92 ILE A CA 1
ATOM 729 C C . ILE A 1 92 ? -1.337 3.748 1.849 1.00 95.44 92 ILE A C 1
ATOM 731 O O . ILE A 1 92 ? -0.386 4.154 1.184 1.00 95.44 92 ILE A O 1
ATOM 735 N N . ILE A 1 93 ? -1.353 2.535 2.410 1.00 94.62 93 ILE A N 1
ATOM 736 C CA . ILE A 1 93 ? -0.221 1.602 2.330 1.00 94.62 93 ILE A CA 1
ATOM 737 C C . ILE A 1 93 ? 0.028 1.170 0.882 1.00 94.62 93 ILE A C 1
ATOM 739 O O . ILE A 1 93 ? 1.164 1.227 0.418 1.00 94.62 93 ILE A O 1
ATOM 743 N N . LEU A 1 94 ? -1.016 0.786 0.143 1.00 96.19 94 LEU A N 1
ATOM 744 C CA . LEU A 1 94 ? -0.900 0.414 -1.272 1.00 96.19 94 LEU A CA 1
ATOM 745 C C . LEU A 1 94 ? -0.425 1.600 -2.120 1.00 96.19 94 LEU A C 1
ATOM 747 O O . LEU A 1 94 ? 0.442 1.445 -2.977 1.00 96.19 94 LEU A O 1
ATOM 751 N N . GLY A 1 95 ? -0.938 2.800 -1.857 1.00 96.75 95 GLY A N 1
ATOM 752 C CA . GLY A 1 95 ? -0.486 4.029 -2.501 1.00 96.75 95 GLY A CA 1
ATOM 753 C C . GLY A 1 95 ? 1.004 4.276 -2.271 1.00 96.75 95 GLY A C 1
ATOM 754 O O . GLY A 1 95 ? 1.752 4.527 -3.214 1.00 96.75 95 GLY A O 1
ATOM 755 N N . TRP A 1 96 ? 1.452 4.134 -1.027 1.00 97.06 96 TRP A N 1
ATOM 756 C CA . TRP A 1 96 ? 2.843 4.357 -0.651 1.00 97.06 96 TRP A CA 1
ATOM 757 C C . TRP A 1 96 ? 3.797 3.292 -1.207 1.00 97.06 96 TRP A C 1
ATOM 759 O O . TRP A 1 96 ? 4.854 3.627 -1.735 1.00 97.06 96 TRP A O 1
ATOM 769 N N . LEU A 1 97 ? 3.430 2.011 -1.107 1.00 96.56 97 LEU A N 1
ATOM 770 C CA . LEU A 1 97 ? 4.305 0.887 -1.455 1.00 96.56 97 LEU A CA 1
ATOM 771 C C . LEU A 1 97 ? 4.253 0.483 -2.930 1.00 96.56 97 LEU A C 1
ATOM 773 O O . LEU A 1 97 ? 5.203 -0.127 -3.409 1.00 96.56 97 LEU A O 1
ATOM 777 N N . LEU A 1 98 ? 3.168 0.788 -3.646 1.00 96.81 98 LEU A N 1
ATOM 778 C CA . LEU A 1 98 ? 2.999 0.402 -5.051 1.00 96.81 98 LEU A CA 1
ATOM 779 C C . LEU A 1 98 ? 2.915 1.624 -5.958 1.00 96.81 98 LEU A C 1
ATOM 781 O O . LEU A 1 98 ? 3.681 1.733 -6.911 1.00 96.81 98 LEU A O 1
ATOM 785 N N . VAL A 1 99 ? 2.005 2.557 -5.666 1.00 97.19 99 VAL A N 1
ATOM 786 C CA . VAL A 1 99 ? 1.716 3.665 -6.590 1.00 97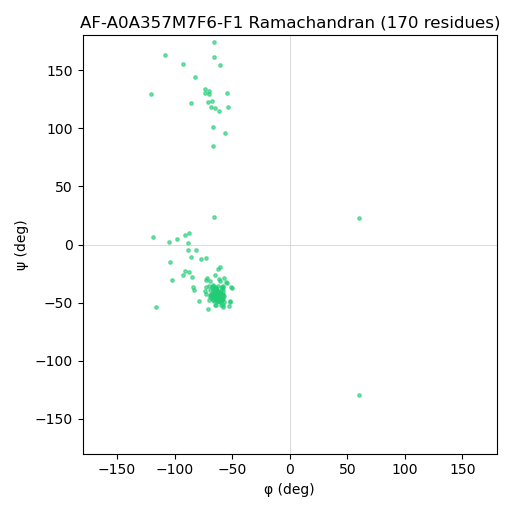.19 99 VAL A CA 1
ATOM 787 C C . VAL A 1 99 ? 2.882 4.648 -6.658 1.00 97.19 99 VAL A C 1
ATOM 789 O O . VAL A 1 99 ? 3.322 4.976 -7.756 1.00 97.19 99 VAL A O 1
ATOM 792 N N . LEU A 1 100 ? 3.432 5.082 -5.520 1.00 96.75 100 LEU A N 1
ATOM 793 C CA . LEU A 1 100 ? 4.589 5.985 -5.504 1.00 96.75 100 LEU A CA 1
ATOM 794 C C . LEU A 1 100 ? 5.812 5.415 -6.245 1.00 96.75 100 LEU A C 1
ATOM 796 O O . LEU A 1 100 ? 6.326 6.111 -7.126 1.00 96.75 100 LEU A O 1
ATOM 800 N N . PRO A 1 101 ? 6.293 4.186 -5.963 1.00 97.06 101 PRO A N 1
ATOM 801 C CA . PRO A 1 101 ? 7.411 3.632 -6.716 1.00 97.06 101 PRO A CA 1
ATOM 802 C C . PRO A 1 101 ? 7.066 3.405 -8.189 1.00 97.06 101 PRO A C 1
ATOM 804 O O . PRO A 1 101 ? 7.912 3.705 -9.024 1.00 97.06 101 PRO A O 1
ATOM 807 N N . ALA A 1 102 ? 5.845 2.982 -8.534 1.00 97.75 102 ALA A N 1
ATOM 808 C CA . ALA A 1 102 ? 5.432 2.823 -9.931 1.00 97.75 102 ALA A CA 1
ATOM 809 C C . ALA A 1 102 ? 5.458 4.154 -10.703 1.00 97.75 102 ALA A C 1
ATOM 811 O O . ALA A 1 102 ? 6.003 4.226 -11.806 1.00 97.75 102 ALA A O 1
ATOM 812 N N . LEU A 1 103 ? 4.934 5.231 -10.109 1.00 97.81 103 LEU A N 1
ATOM 813 C CA . LEU A 1 103 ? 4.999 6.575 -10.687 1.00 97.81 103 LEU A CA 1
ATOM 814 C C . LEU A 1 103 ? 6.443 7.058 -10.810 1.00 97.81 103 LEU A C 1
ATOM 816 O O . LEU A 1 103 ? 6.808 7.639 -11.830 1.00 97.81 103 LEU A O 1
ATOM 820 N N . ARG A 1 104 ? 7.286 6.776 -9.810 1.00 96.19 104 ARG A N 1
ATOM 821 C CA . ARG A 1 104 ? 8.716 7.093 -9.867 1.00 96.19 104 ARG A CA 1
ATOM 822 C C . ARG A 1 104 ? 9.404 6.342 -11.004 1.00 96.19 104 ARG A C 1
ATOM 824 O O . ARG A 1 104 ? 10.136 6.965 -11.763 1.00 96.19 104 ARG A O 1
ATOM 831 N N . THR A 1 105 ? 9.164 5.041 -11.161 1.00 95.88 105 THR A N 1
ATOM 832 C CA . THR A 1 105 ? 9.735 4.259 -12.269 1.00 95.88 105 THR A CA 1
ATOM 833 C C . THR A 1 105 ? 9.217 4.731 -13.620 1.00 95.88 105 THR A C 1
ATOM 835 O O . THR A 1 105 ? 9.991 4.822 -14.567 1.00 95.88 105 THR A O 1
ATOM 838 N N . LEU A 1 106 ? 7.938 5.109 -13.704 1.00 96.06 106 LEU A N 1
ATOM 839 C CA . LEU A 1 106 ? 7.348 5.671 -14.914 1.00 96.06 106 LEU A CA 1
ATOM 840 C C . LEU A 1 106 ? 7.996 7.011 -15.263 1.00 96.06 106 LEU A C 1
ATOM 842 O O . LEU A 1 106 ? 8.383 7.213 -16.406 1.00 96.06 106 LEU A O 1
ATOM 846 N N . TYR A 1 107 ? 8.198 7.898 -14.292 1.00 96.00 107 TYR A N 1
ATOM 847 C CA . TYR A 1 107 ? 8.915 9.152 -14.509 1.00 96.00 107 TYR A CA 1
ATOM 848 C C . TYR A 1 107 ? 10.366 8.914 -14.952 1.00 96.00 107 TYR A C 1
ATOM 850 O O . TYR A 1 107 ? 10.803 9.472 -15.956 1.00 96.00 107 TYR A O 1
ATOM 858 N N . LEU A 1 108 ? 11.096 8.037 -14.255 1.00 95.81 108 LEU A N 1
ATOM 859 C CA . LEU A 1 108 ? 12.487 7.703 -14.579 1.00 95.81 108 LEU A CA 1
ATOM 860 C C . LEU A 1 108 ? 12.634 7.011 -15.943 1.00 95.81 108 LEU A C 1
ATOM 862 O O . LEU A 1 108 ? 13.671 7.157 -16.581 1.00 95.81 108 LEU A O 1
ATOM 866 N N . SER A 1 109 ? 11.599 6.324 -16.436 1.00 95.06 109 SER A N 1
ATOM 867 C CA . SER A 1 109 ? 11.621 5.667 -17.751 1.00 95.06 109 SER A CA 1
ATOM 868 C C . SER A 1 109 ? 11.841 6.628 -18.929 1.00 95.06 109 SER A C 1
ATOM 870 O O . SER A 1 109 ? 12.257 6.192 -20.001 1.00 95.06 109 SER A O 1
ATOM 872 N N . PHE A 1 110 ? 11.593 7.929 -18.740 1.00 96.75 110 PHE A N 1
ATOM 873 C CA . PHE A 1 110 ? 11.839 8.962 -19.750 1.00 96.75 110 PHE A CA 1
ATOM 874 C C . PHE A 1 110 ? 13.261 9.540 -19.700 1.00 96.75 110 PHE A C 1
ATOM 876 O O . PHE A 1 110 ? 13.583 10.449 -20.467 1.00 96.75 110 PHE A O 1
ATOM 883 N N . PHE A 1 111 ? 14.111 9.051 -18.797 1.00 96.62 111 PHE A N 1
ATOM 884 C CA . PHE A 1 111 ? 15.494 9.490 -18.631 1.00 96.62 111 PHE A CA 1
ATOM 885 C C . PHE A 1 111 ? 16.477 8.420 -19.115 1.00 96.62 111 PHE A C 1
ATOM 887 O O . PHE A 1 111 ? 16.122 7.265 -19.333 1.00 96.62 111 PHE A O 1
ATOM 894 N N . ASN A 1 112 ? 17.729 8.816 -19.334 1.00 93.81 112 ASN A N 1
ATOM 895 C CA . ASN A 1 112 ? 18.810 7.890 -19.666 1.00 93.81 112 ASN A CA 1
ATOM 896 C C . ASN A 1 112 ? 19.121 6.925 -18.499 1.00 93.81 112 ASN A C 1
ATOM 898 O O . ASN A 1 112 ? 18.613 7.086 -17.394 1.00 93.81 112 ASN A O 1
ATOM 902 N N . ALA A 1 113 ? 20.007 5.947 -18.722 1.00 90.25 113 ALA A N 1
ATOM 903 C CA . ALA A 1 113 ? 20.369 4.940 -17.713 1.00 90.25 113 ALA A CA 1
ATOM 904 C C . ALA A 1 113 ? 20.868 5.534 -16.378 1.00 90.25 113 ALA A C 1
ATOM 906 O O . ALA A 1 113 ? 20.604 4.971 -15.319 1.00 90.25 113 ALA A O 1
ATOM 907 N N . SER A 1 114 ? 21.532 6.695 -16.414 1.00 93.25 114 SER A N 1
ATOM 908 C CA . SER A 1 114 ? 21.987 7.415 -15.214 1.00 93.25 114 SER A CA 1
ATOM 909 C C . SER A 1 114 ? 20.895 8.262 -14.546 1.00 93.25 114 SER A C 1
ATOM 911 O O . SER A 1 114 ? 21.135 8.834 -13.491 1.00 93.25 114 SER A O 1
ATOM 913 N N . SER A 1 115 ? 19.695 8.356 -15.129 1.00 92.19 115 SER A N 1
ATOM 914 C CA . SER A 1 115 ? 18.595 9.225 -14.678 1.00 92.19 115 SER A CA 1
ATOM 915 C C . SER A 1 115 ? 18.919 10.730 -14.665 1.00 92.19 115 SER A C 1
ATOM 917 O O . SER A 1 115 ? 18.266 11.501 -13.967 1.00 92.19 115 SER A O 1
ATOM 919 N N . GLU A 1 116 ? 19.909 11.166 -15.446 1.00 93.06 116 GLU A N 1
ATOM 920 C CA . GLU A 1 116 ? 20.412 12.551 -15.455 1.00 93.06 116 GLU A CA 1
ATOM 921 C C . GLU A 1 116 ? 19.901 13.369 -16.644 1.00 93.06 116 GLU A C 1
ATOM 923 O O . GLU A 1 116 ? 19.748 14.586 -16.551 1.00 93.06 116 GLU A O 1
ATOM 928 N N . LYS A 1 117 ? 19.646 12.716 -17.784 1.00 93.56 117 LYS A N 1
ATOM 929 C CA . LYS A 1 117 ? 19.214 13.384 -19.019 1.00 93.56 117 LYS A CA 1
ATOM 930 C C . LYS A 1 117 ? 17.861 12.859 -19.456 1.00 93.56 117 LYS A C 1
ATOM 932 O O . LYS A 1 117 ? 17.689 11.650 -19.574 1.00 93.56 117 LYS A O 1
ATOM 937 N N . PHE A 1 118 ? 16.927 13.764 -19.732 1.00 95.69 118 PHE A N 1
ATOM 938 C CA . PHE A 1 118 ? 15.635 13.421 -20.317 1.00 95.69 118 PHE A CA 1
ATOM 939 C C . PHE A 1 118 ? 15.822 13.004 -21.781 1.00 95.69 118 PHE A C 1
ATOM 941 O O . PHE A 1 118 ? 16.367 13.762 -22.583 1.00 95.69 118 PHE A O 1
ATOM 948 N N . VAL A 1 119 ? 15.379 11.796 -22.121 1.00 95.06 119 VAL A N 1
ATOM 949 C CA . VAL A 1 119 ? 15.512 11.184 -23.454 1.00 95.06 119 VAL A CA 1
ATOM 950 C C . VAL A 1 119 ? 14.154 10.878 -24.103 1.00 95.06 119 VAL A C 1
ATOM 952 O O . VAL A 1 119 ? 14.097 10.250 -25.164 1.00 95.06 119 VAL A O 1
ATOM 955 N N . GLY A 1 120 ? 13.053 11.314 -23.481 1.00 94.06 120 GLY A N 1
ATOM 956 C CA . GLY A 1 120 ? 11.697 11.146 -23.998 1.00 94.06 120 GLY A CA 1
ATOM 957 C C . GLY A 1 120 ? 11.321 9.675 -24.182 1.00 94.06 120 GLY A C 1
ATOM 958 O O . GLY A 1 120 ? 11.490 8.865 -23.276 1.00 94.06 120 GLY A O 1
ATOM 959 N N . LEU A 1 121 ? 10.811 9.321 -25.366 1.00 94.62 121 LEU A N 1
ATOM 960 C CA . LEU A 1 121 ? 10.349 7.962 -25.688 1.00 94.62 121 LEU A CA 1
ATOM 961 C C . LEU A 1 121 ? 11.427 7.058 -26.312 1.00 94.62 121 LEU A C 1
ATOM 963 O O . LEU A 1 121 ? 11.122 5.952 -26.754 1.00 94.62 121 LEU A O 1
ATOM 967 N N . SER A 1 122 ? 12.686 7.496 -26.360 1.00 92.62 122 SER A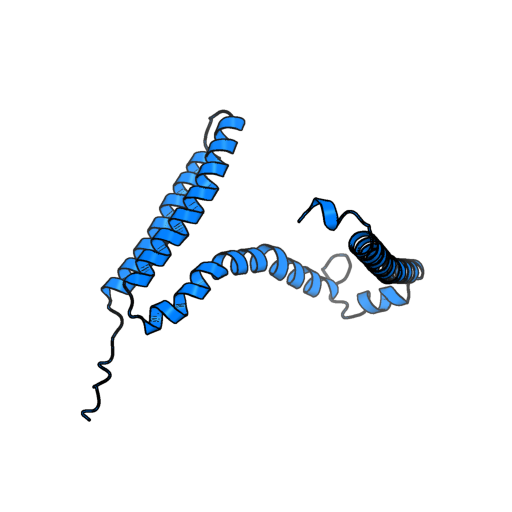 N 1
ATOM 968 C CA . SER A 1 122 ? 13.767 6.726 -26.996 1.00 92.62 122 SER A CA 1
ATOM 969 C C . SER A 1 122 ? 13.979 5.346 -26.362 1.00 92.62 122 SER A C 1
ATOM 971 O O . SER A 1 122 ? 14.132 4.369 -27.091 1.00 92.62 122 SER A O 1
ATOM 973 N N . ASN A 1 123 ? 13.887 5.238 -25.031 1.00 92.75 123 ASN A N 1
ATOM 974 C CA . ASN A 1 123 ? 13.960 3.958 -24.317 1.00 92.75 123 ASN A CA 1
ATOM 975 C C . ASN A 1 123 ? 12.864 2.981 -24.769 1.00 92.75 123 ASN A C 1
ATOM 977 O O . ASN A 1 123 ? 13.110 1.786 -24.881 1.00 92.75 123 ASN A O 1
ATOM 981 N N . TYR A 1 124 ? 11.667 3.483 -25.076 1.00 92.00 124 TYR A N 1
ATOM 982 C CA . TYR A 1 124 ? 10.550 2.663 -25.543 1.00 92.00 124 TYR A CA 1
ATOM 983 C C . TYR A 1 124 ? 10.749 2.198 -26.987 1.00 92.00 124 TYR A C 1
ATOM 985 O O . TYR A 1 124 ? 10.467 1.046 -27.304 1.00 92.00 124 TYR A O 1
ATOM 993 N N . ALA A 1 125 ? 11.274 3.065 -27.858 1.00 91.38 125 ALA A N 1
ATOM 994 C CA . ALA A 1 125 ? 11.626 2.684 -29.225 1.00 91.38 125 ALA A CA 1
ATOM 995 C C . ALA A 1 125 ? 12.756 1.638 -29.250 1.00 91.38 125 ALA A C 1
ATOM 997 O O . ALA A 1 125 ? 12.713 0.702 -30.046 1.00 91.38 125 ALA A O 1
ATOM 998 N N . ALA A 1 126 ? 13.733 1.752 -28.342 1.00 88.62 126 ALA A N 1
ATOM 999 C CA . ALA A 1 126 ? 14.859 0.825 -28.243 1.00 88.62 126 ALA A CA 1
ATOM 1000 C C . ALA A 1 126 ? 14.430 -0.627 -27.960 1.00 88.62 126 ALA A C 1
ATOM 1002 O O . ALA A 1 126 ? 15.061 -1.546 -28.473 1.00 88.62 126 ALA A O 1
ATOM 1003 N N . ILE A 1 127 ? 13.325 -0.841 -27.232 1.00 87.62 127 ILE A N 1
ATOM 1004 C CA . ILE A 1 127 ? 12.779 -2.182 -26.945 1.00 87.62 127 ILE A CA 1
ATOM 1005 C C . ILE A 1 127 ? 12.464 -2.955 -28.235 1.00 87.62 127 ILE A C 1
ATOM 1007 O O . ILE A 1 127 ? 12.638 -4.171 -28.281 1.00 87.62 127 ILE A O 1
ATOM 1011 N N . PHE A 1 128 ? 12.007 -2.260 -29.280 1.00 88.38 128 PHE A N 1
ATOM 1012 C CA . PHE A 1 128 ? 11.639 -2.878 -30.558 1.00 88.38 128 P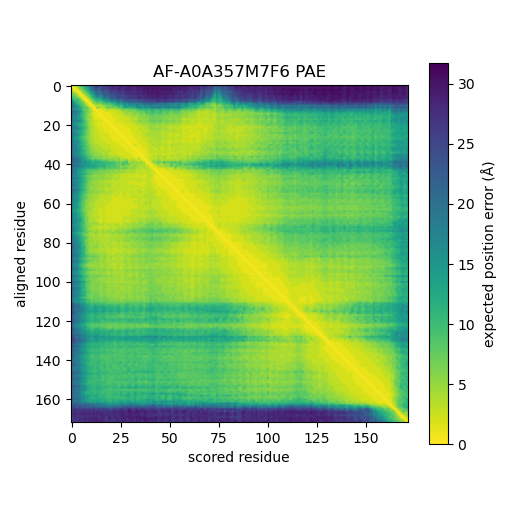HE A CA 1
ATOM 1013 C C . PHE A 1 128 ? 12.798 -2.941 -31.555 1.00 88.38 128 PHE A C 1
ATOM 1015 O O . PHE A 1 128 ? 12.775 -3.769 -32.462 1.00 88.38 128 PHE A O 1
ATOM 1022 N N . SER A 1 129 ? 13.799 -2.078 -31.392 1.00 89.44 129 SER A N 1
ATOM 1023 C CA . SER A 1 129 ? 14.976 -2.029 -32.264 1.00 89.44 129 SER A CA 1
ATOM 1024 C C . SER A 1 129 ? 16.065 -3.021 -31.848 1.00 89.44 129 SER A C 1
ATOM 1026 O O . SER A 1 129 ? 16.839 -3.468 -32.693 1.00 89.44 129 SER A O 1
ATOM 1028 N N . ASP A 1 130 ? 16.140 -3.373 -30.561 1.00 92.25 130 ASP A N 1
ATOM 1029 C CA . ASP A 1 130 ? 17.101 -4.345 -30.040 1.00 92.25 130 ASP A CA 1
ATOM 1030 C C . ASP A 1 130 ? 16.562 -5.780 -30.183 1.00 92.25 130 ASP A C 1
ATOM 1032 O O . ASP A 1 130 ? 15.513 -6.145 -29.645 1.00 92.25 130 ASP A O 1
ATOM 1036 N N . HIS A 1 131 ? 17.311 -6.619 -30.904 1.00 92.75 131 HIS A N 1
ATOM 1037 C CA . HIS A 1 131 ? 16.947 -8.008 -31.177 1.00 92.75 131 HIS A CA 1
ATOM 1038 C C . HIS A 1 131 ? 16.747 -8.846 -29.903 1.00 92.75 131 HIS A C 1
ATOM 1040 O O . HIS A 1 131 ? 15.851 -9.698 -29.852 1.00 92.75 131 HIS A O 1
ATOM 1046 N N . LEU A 1 132 ? 17.554 -8.610 -28.868 1.00 93.62 132 LEU A N 1
ATOM 1047 C CA . LEU A 1 132 ? 17.484 -9.358 -27.617 1.00 93.62 132 LEU A CA 1
ATOM 1048 C C . LEU A 1 132 ? 16.241 -8.956 -26.814 1.00 93.62 132 LEU A C 1
ATOM 1050 O O . LEU A 1 132 ? 15.519 -9.831 -26.331 1.00 93.62 132 LEU A O 1
ATOM 1054 N N . MET A 1 133 ? 15.936 -7.656 -26.744 1.00 92.06 133 MET A N 1
ATOM 1055 C CA . MET A 1 133 ? 14.715 -7.149 -26.100 1.00 92.06 133 MET A CA 1
ATOM 1056 C C . MET A 1 133 ? 13.448 -7.621 -26.820 1.00 92.06 133 MET A C 1
ATOM 1058 O O . MET A 1 133 ? 12.525 -8.119 -26.171 1.00 92.06 133 MET A O 1
ATOM 1062 N N . ALA A 1 134 ? 13.418 -7.557 -28.153 1.00 90.75 134 ALA A N 1
ATOM 1063 C CA . ALA A 1 134 ? 12.283 -8.033 -28.942 1.00 90.75 134 ALA A CA 1
ATOM 1064 C C . ALA A 1 134 ? 12.049 -9.546 -28.764 1.00 90.75 134 ALA A C 1
ATOM 1066 O O . ALA A 1 134 ? 10.906 -9.997 -28.628 1.00 90.75 134 ALA A O 1
ATOM 1067 N N . THR A 1 135 ? 13.126 -10.338 -28.702 1.00 93.62 135 THR A N 1
ATOM 1068 C CA . THR A 1 135 ? 13.045 -11.786 -28.446 1.00 93.62 135 THR A CA 1
ATOM 1069 C C . THR A 1 135 ? 12.526 -12.074 -27.038 1.00 93.62 135 THR A C 1
ATOM 1071 O O . THR A 1 135 ? 11.621 -12.898 -26.874 1.00 93.62 135 THR A O 1
ATOM 1074 N N . ALA A 1 136 ? 13.032 -11.365 -26.026 1.00 94.69 136 ALA A N 1
ATOM 1075 C CA . ALA A 1 136 ? 12.557 -11.485 -24.651 1.00 94.69 136 ALA A CA 1
ATOM 1076 C C . ALA A 1 136 ? 11.070 -11.110 -24.520 1.00 94.69 136 ALA A C 1
ATOM 1078 O O . ALA A 1 136 ? 10.316 -11.824 -23.851 1.00 94.69 136 ALA A O 1
ATOM 1079 N N . LEU A 1 137 ? 10.624 -10.045 -25.194 1.00 93.38 137 LEU A N 1
ATOM 1080 C CA . LEU A 1 137 ? 9.223 -9.621 -25.216 1.00 93.38 137 LEU A CA 1
ATOM 1081 C C . LEU A 1 137 ? 8.326 -10.689 -25.856 1.00 93.38 137 LEU A C 1
ATOM 1083 O O . LEU A 1 137 ? 7.318 -11.079 -25.265 1.00 93.38 137 LEU A O 1
ATOM 1087 N N . ARG A 1 138 ? 8.713 -11.214 -27.027 1.00 93.25 138 ARG A N 1
ATOM 1088 C CA . ARG A 1 138 ? 7.977 -12.292 -27.708 1.00 93.25 138 ARG A CA 1
ATOM 1089 C C . ARG A 1 138 ? 7.888 -13.546 -26.843 1.00 93.25 138 ARG A C 1
ATOM 1091 O O . ARG A 1 138 ? 6.820 -14.148 -26.771 1.00 93.25 138 ARG A O 1
ATOM 1098 N N . ASN A 1 139 ? 8.979 -13.936 -26.188 1.00 95.75 139 ASN A N 1
ATOM 1099 C CA . ASN A 1 139 ? 8.991 -15.118 -25.331 1.00 95.75 139 ASN A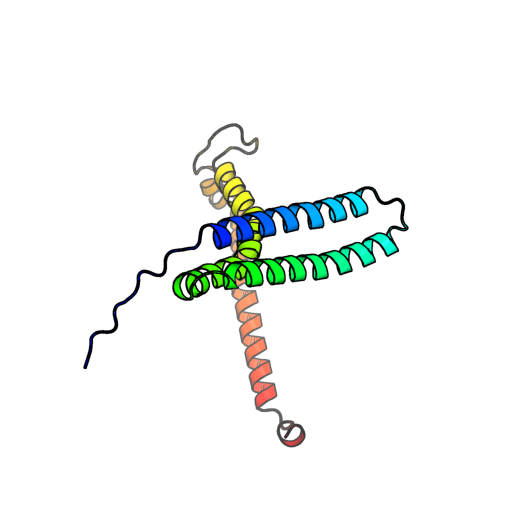 CA 1
ATOM 1100 C C . ASN A 1 139 ? 8.072 -14.947 -24.111 1.00 95.75 139 ASN A C 1
ATOM 1102 O O . ASN A 1 139 ? 7.295 -15.845 -23.805 1.00 95.75 139 ASN A O 1
ATOM 1106 N N . ASN A 1 140 ? 8.089 -13.776 -23.464 1.00 96.00 140 ASN A N 1
ATOM 1107 C CA . ASN A 1 140 ? 7.170 -13.475 -22.362 1.00 96.00 140 ASN A CA 1
ATOM 1108 C C . ASN A 1 140 ? 5.704 -13.463 -22.816 1.00 96.00 140 ASN A C 1
ATOM 1110 O O . ASN A 1 140 ? 4.852 -14.028 -22.138 1.00 96.00 140 ASN A O 1
ATOM 1114 N N . LEU A 1 141 ? 5.403 -12.878 -23.979 1.00 96.19 141 LEU A N 1
ATOM 1115 C CA . LEU A 1 141 ? 4.055 -12.895 -24.557 1.00 96.19 141 LEU A CA 1
ATOM 1116 C C . LEU A 1 141 ? 3.573 -14.320 -24.849 1.00 96.19 141 LEU A C 1
ATOM 1118 O O . LEU A 1 141 ? 2.447 -14.670 -24.494 1.00 96.19 141 LEU A O 1
ATOM 1122 N N . LEU A 1 142 ? 4.424 -15.150 -25.461 1.00 96.69 142 LEU A N 1
ATOM 1123 C CA . LEU A 1 142 ? 4.118 -16.560 -25.700 1.00 96.69 142 LEU A CA 1
ATOM 1124 C C . LEU A 1 142 ? 3.893 -17.304 -24.384 1.00 96.69 142 LEU A C 1
ATOM 1126 O O . LEU A 1 142 ? 2.930 -18.057 -24.279 1.00 96.69 142 LEU A O 1
ATOM 1130 N N . TRP A 1 143 ? 4.732 -17.062 -23.377 1.00 96.50 143 TRP A N 1
ATOM 1131 C CA . TRP A 1 143 ? 4.593 -17.682 -22.064 1.00 96.50 143 TRP A CA 1
ATOM 1132 C C . TRP A 1 143 ? 3.275 -17.299 -21.386 1.00 96.50 143 TRP A C 1
ATOM 1134 O O . TRP A 1 143 ? 2.545 -18.181 -20.940 1.00 96.50 143 TRP A O 1
ATOM 1144 N N . VAL A 1 144 ? 2.920 -16.010 -21.372 1.00 97.06 144 VAL A N 1
ATOM 1145 C CA . VAL A 1 144 ? 1.650 -15.542 -20.798 1.00 97.06 144 VAL A CA 1
ATOM 1146 C C . VAL A 1 144 ? 0.471 -16.163 -21.540 1.00 97.06 144 VAL A C 1
ATOM 1148 O O . VAL A 1 144 ? -0.438 -16.682 -20.899 1.00 97.06 144 VAL A O 1
ATOM 1151 N N . PHE A 1 145 ? 0.476 -16.153 -22.872 1.00 97.38 145 PHE A N 1
ATOM 1152 C CA . PHE A 1 145 ? -0.664 -16.637 -23.648 1.00 97.38 145 PHE A CA 1
ATOM 1153 C C . PHE A 1 145 ? -0.811 -18.161 -23.583 1.00 97.38 145 PHE A C 1
ATOM 1155 O O . PHE A 1 145 ? -1.857 -18.668 -23.180 1.00 97.38 145 PHE A O 1
ATOM 1162 N N . VAL A 1 146 ? 0.245 -18.897 -23.940 1.00 97.19 146 VAL A N 1
ATOM 1163 C CA . VAL A 1 146 ? 0.231 -20.366 -23.984 1.00 97.19 146 VAL A CA 1
ATOM 1164 C C . VAL A 1 146 ? 0.117 -20.940 -22.577 1.00 97.19 146 VAL A C 1
ATOM 1166 O O . VAL A 1 146 ? -0.685 -21.844 -22.360 1.00 97.19 146 VAL A O 1
ATOM 1169 N N . GLY A 1 147 ? 0.864 -20.393 -21.614 1.00 96.62 147 GLY A N 1
ATOM 1170 C CA . GLY A 1 147 ? 0.824 -20.832 -20.221 1.00 96.62 147 GLY A CA 1
ATOM 1171 C C . GLY A 1 147 ? -0.552 -20.624 -19.596 1.00 96.62 147 GLY A C 1
ATOM 1172 O O . GLY A 1 147 ? -1.118 -21.565 -19.045 1.00 96.62 147 GLY A O 1
ATOM 1173 N N . THR A 1 148 ? -1.139 -19.431 -19.743 1.00 96.38 148 THR A N 1
ATOM 1174 C CA . THR A 1 148 ? -2.480 -19.160 -19.196 1.00 96.38 148 THR A CA 1
ATOM 1175 C C . THR A 1 148 ? -3.539 -20.023 -19.872 1.00 96.38 148 THR A C 1
ATOM 1177 O O . THR A 1 148 ? -4.359 -20.626 -19.181 1.00 96.38 148 THR A O 1
ATOM 1180 N N . LEU A 1 149 ? -3.515 -20.133 -21.206 1.00 97.62 149 LEU A N 1
ATOM 1181 C CA . LEU A 1 149 ? -4.487 -20.942 -21.941 1.00 97.62 149 LEU A CA 1
ATOM 1182 C C . LEU A 1 149 ? -4.397 -22.420 -21.548 1.00 97.62 149 LEU A C 1
ATOM 1184 O O . LEU A 1 149 ? -5.428 -23.045 -21.312 1.00 97.62 149 LEU A O 1
ATOM 1188 N N . ALA A 1 150 ? -3.183 -22.963 -21.427 1.00 97.31 150 ALA A N 1
ATOM 1189 C CA . ALA A 1 150 ? -2.968 -24.331 -20.973 1.00 97.31 150 ALA A CA 1
ATOM 1190 C C . ALA A 1 150 ? -3.489 -24.531 -19.543 1.00 97.31 150 ALA A C 1
ATOM 1192 O O . ALA A 1 150 ? -4.258 -25.460 -19.309 1.00 97.31 150 ALA A O 1
ATOM 1193 N N . CYS A 1 151 ? -3.148 -23.643 -18.601 1.00 97.38 151 CYS A N 1
ATOM 1194 C CA . CYS A 1 151 ? -3.638 -23.712 -17.221 1.00 97.38 151 CYS A CA 1
ATOM 1195 C C . CYS A 1 151 ? -5.170 -23.698 -17.148 1.00 97.38 151 CYS A C 1
ATOM 1197 O O . CYS A 1 151 ? -5.756 -24.507 -16.430 1.00 97.38 151 CYS A O 1
ATOM 1199 N N . VAL A 1 152 ? -5.827 -22.818 -17.911 1.00 97.38 152 VAL A N 1
ATOM 1200 C CA . VAL A 1 152 ? -7.294 -22.739 -17.960 1.00 97.38 152 VAL A CA 1
ATOM 1201 C C . VAL A 1 152 ? -7.891 -23.990 -18.602 1.00 97.38 152 VAL A C 1
ATOM 1203 O O . VAL A 1 152 ? -8.825 -24.566 -18.048 1.00 97.38 152 VAL A O 1
ATOM 1206 N N . ALA A 1 153 ? -7.349 -24.445 -19.734 1.00 97.62 153 ALA A N 1
ATOM 1207 C CA . ALA A 1 153 ? -7.841 -25.627 -20.435 1.00 97.62 153 ALA A CA 1
ATOM 1208 C C . ALA A 1 153 ? -7.710 -26.893 -19.577 1.00 97.62 153 ALA A C 1
ATOM 1210 O O . ALA A 1 153 ? -8.677 -27.640 -19.437 1.00 97.62 153 ALA A O 1
ATOM 1211 N N . PHE A 1 154 ? -6.548 -27.112 -18.958 1.00 97.56 154 PHE A N 1
ATOM 1212 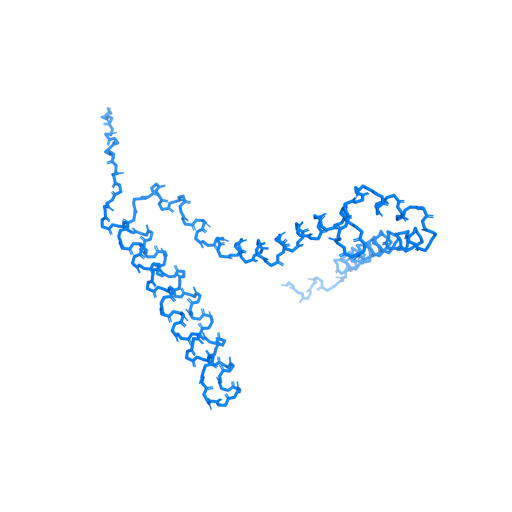C CA . PHE A 1 154 ? -6.332 -28.249 -18.064 1.00 97.56 154 PHE A CA 1
ATOM 1213 C C . PHE A 1 154 ? -7.157 -28.134 -16.783 1.00 97.56 154 PHE A C 1
ATOM 1215 O O . PHE A 1 154 ? -7.763 -29.123 -16.378 1.00 97.56 154 PHE A O 1
ATOM 1222 N N . GLY A 1 155 ? -7.242 -26.948 -16.173 1.00 96.94 155 GLY A N 1
ATOM 1223 C CA . GLY A 1 155 ? -8.083 -26.718 -14.997 1.00 96.94 155 GLY A CA 1
ATOM 1224 C C . GLY A 1 155 ? -9.555 -27.028 -15.271 1.00 96.94 155 GLY A C 1
ATOM 1225 O O . GLY A 1 155 ? -10.198 -27.714 -14.479 1.00 96.94 155 GLY A O 1
ATOM 1226 N N . LEU A 1 156 ? -10.069 -26.603 -16.430 1.00 97.12 156 LEU A N 1
ATOM 1227 C CA . LEU A 1 156 ? -11.433 -26.902 -16.859 1.00 97.12 156 LEU A CA 1
ATOM 1228 C C . LEU A 1 156 ? -11.626 -28.389 -17.176 1.00 97.12 156 LEU A C 1
ATOM 1230 O O . LEU A 1 156 ? -12.625 -28.971 -16.765 1.00 97.12 156 LEU A O 1
ATOM 1234 N N . LEU A 1 157 ? -10.677 -29.018 -17.873 1.00 96.62 157 LEU A N 1
ATOM 1235 C CA . LEU A 1 157 ? -10.733 -30.449 -18.172 1.00 96.62 157 LEU A CA 1
ATOM 1236 C C . LEU A 1 157 ? -10.799 -31.267 -16.879 1.00 96.62 157 LEU A C 1
ATOM 1238 O O . LEU A 1 157 ? -11.666 -32.128 -16.751 1.00 96.62 157 LEU A O 1
ATOM 1242 N N . ILE A 1 158 ? -9.934 -30.967 -15.906 1.00 94.94 158 ILE A N 1
ATOM 1243 C CA . ILE A 1 158 ? -9.937 -31.624 -14.593 1.00 94.94 158 ILE A CA 1
ATOM 1244 C C . ILE A 1 158 ? -11.262 -31.369 -13.870 1.00 94.94 158 ILE A C 1
ATOM 1246 O O . ILE A 1 158 ? -11.838 -32.315 -13.342 1.00 94.94 158 ILE A O 1
ATOM 1250 N N . ALA A 1 159 ? -11.774 -30.133 -13.878 1.00 95.00 159 ALA A N 1
ATOM 1251 C CA . ALA A 1 159 ? -13.059 -29.808 -13.261 1.00 95.00 159 ALA A CA 1
ATOM 1252 C C . ALA A 1 159 ? -14.215 -30.622 -13.871 1.00 95.00 159 ALA A C 1
ATOM 1254 O O . ALA A 1 159 ? -15.021 -31.178 -13.132 1.00 95.00 159 ALA A O 1
ATOM 1255 N N . ILE A 1 160 ? -14.258 -30.765 -15.200 1.00 93.75 160 ILE A N 1
ATOM 1256 C CA . ILE A 1 160 ? -15.271 -31.572 -15.899 1.00 93.75 160 ILE A CA 1
ATOM 1257 C C . ILE A 1 160 ? -15.108 -33.062 -15.579 1.00 93.75 160 ILE A C 1
ATOM 1259 O O . ILE A 1 160 ? -16.096 -33.755 -15.344 1.00 93.75 160 ILE A O 1
ATOM 1263 N N . LEU A 1 161 ? -13.878 -33.582 -15.568 1.00 91.25 161 LEU A N 1
ATOM 1264 C CA . LEU A 1 161 ? -13.624 -34.981 -15.209 1.00 91.25 161 LEU A CA 1
ATOM 1265 C C . LEU A 1 161 ? -14.013 -35.271 -13.755 1.00 91.25 161 LEU A C 1
ATOM 1267 O O . LEU A 1 161 ? -14.549 -36.342 -13.479 1.00 91.25 161 LEU A O 1
ATOM 1271 N N . ALA A 1 162 ? -13.772 -34.329 -12.842 1.00 89.44 162 ALA A N 1
ATOM 1272 C CA . ALA A 1 162 ? -14.185 -34.429 -11.447 1.00 89.44 162 ALA A CA 1
ATOM 1273 C C . ALA A 1 162 ? -15.716 -34.402 -11.305 1.00 89.44 162 ALA A C 1
ATOM 1275 O O . ALA A 1 162 ? -16.258 -35.247 -10.600 1.00 89.44 162 ALA A O 1
ATOM 1276 N N . ASP A 1 163 ? -16.402 -33.509 -12.023 1.00 87.25 163 ASP A N 1
ATOM 1277 C CA . ASP A 1 163 ? -17.871 -33.414 -12.057 1.00 87.25 163 ASP A CA 1
ATOM 1278 C C . ASP A 1 163 ? -18.525 -34.691 -12.618 1.00 87.25 163 ASP A C 1
ATOM 1280 O O . ASP A 1 163 ? -19.559 -35.151 -12.143 1.00 87.25 163 ASP A O 1
ATOM 1284 N N . ARG A 1 164 ? -17.883 -35.330 -13.604 1.00 77.69 164 ARG A N 1
ATOM 1285 C CA . ARG A 1 164 ? -18.351 -36.588 -14.209 1.00 77.69 164 ARG A CA 1
ATOM 1286 C C . ARG A 1 164 ? -17.908 -37.850 -13.459 1.00 77.69 164 ARG A C 1
ATOM 1288 O O . ARG A 1 164 ? -18.381 -38.940 -13.788 1.00 77.69 164 ARG A O 1
ATOM 1295 N N . SER A 1 165 ? -16.990 -37.739 -12.501 1.00 72.81 165 SER A N 1
ATOM 1296 C CA . SER A 1 165 ? -16.473 -38.874 -11.735 1.00 72.81 165 SER A CA 1
ATOM 1297 C C . SER A 1 165 ? -17.527 -39.362 -10.739 1.00 72.81 165 SER A C 1
ATOM 1299 O O . SER A 1 165 ? -18.083 -38.592 -9.962 1.00 72.81 165 SER A O 1
ATOM 1301 N N . SER A 1 166 ? -17.779 -40.673 -10.723 1.00 60.31 166 SER A N 1
ATOM 1302 C CA . SER A 1 166 ? -18.817 -41.359 -9.932 1.00 60.31 166 SER A CA 1
ATOM 1303 C C . SER A 1 166 ? -18.615 -41.321 -8.396 1.00 60.31 166 SER A C 1
ATOM 1305 O O . SER A 1 166 ? -19.134 -42.181 -7.682 1.00 60.31 166 SER A O 1
ATOM 1307 N N . TYR A 1 167 ? -17.877 -40.345 -7.869 1.00 59.44 167 TYR A N 1
ATOM 1308 C CA . TYR A 1 167 ? -17.736 -40.070 -6.436 1.00 59.44 167 TYR A CA 1
ATOM 1309 C C . TYR A 1 167 ? -18.811 -39.109 -5.896 1.00 59.44 167 TYR A C 1
ATOM 1311 O O . TYR A 1 167 ? -18.917 -38.944 -4.683 1.00 59.44 167 TYR A O 1
ATOM 1319 N N . GLU A 1 168 ? -19.681 -38.560 -6.755 1.00 56.84 168 GLU A N 1
ATOM 1320 C CA . GLU A 1 168 ? -20.844 -37.748 -6.347 1.00 56.84 168 GLU A CA 1
ATOM 1321 C C . GLU A 1 168 ? -21.792 -38.502 -5.387 1.00 56.84 168 GLU A C 1
ATOM 1323 O O . GLU A 1 168 ? -22.415 -37.903 -4.515 1.00 56.84 168 GLU A O 1
ATOM 1328 N N . LYS A 1 169 ? -21.852 -39.839 -5.479 1.00 55.31 169 LYS A N 1
ATOM 1329 C CA . LYS A 1 169 ? -22.686 -40.682 -4.602 1.00 55.31 169 LYS A CA 1
ATOM 1330 C C . LYS A 1 169 ? -22.119 -40.902 -3.193 1.00 55.31 169 LYS A C 1
ATOM 1332 O O . LYS A 1 169 ? -22.832 -41.446 -2.361 1.00 55.31 169 LYS A O 1
ATOM 1337 N N . LEU A 1 170 ? -20.855 -40.551 -2.937 1.00 59.38 170 LEU A N 1
ATOM 1338 C CA . LEU A 1 170 ? -20.196 -40.762 -1.636 1.00 59.38 170 LEU A CA 1
ATOM 1339 C C . LEU A 1 170 ? -20.070 -39.479 -0.801 1.00 59.38 170 LEU A C 1
ATOM 1341 O O . LEU A 1 170 ? -19.787 -39.564 0.389 1.00 59.38 170 LEU A O 1
ATOM 1345 N N . ALA A 1 171 ? -20.257 -38.305 -1.411 1.00 61.09 171 ALA A N 1
ATOM 1346 C CA . ALA A 1 171 ? -20.122 -37.001 -0.754 1.00 61.09 171 ALA A CA 1
ATOM 1347 C C . ALA A 1 171 ? -21.468 -36.309 -0.455 1.00 61.09 171 ALA A C 1
ATOM 1349 O O . ALA A 1 171 ? -21.476 -35.183 0.043 1.00 61.09 171 ALA A O 1
ATOM 1350 N N . LYS A 1 172 ? -22.590 -36.966 -0.763 1.00 47.31 172 LYS A N 1
ATOM 1351 C CA . LYS A 1 172 ? -23.951 -36.515 -0.464 1.00 47.31 172 LYS A CA 1
ATOM 1352 C C . LYS A 1 172 ? -24.629 -37.521 0.451 1.00 47.31 172 LYS A C 1
ATOM 1354 O O . LYS A 1 172 ? -25.377 -37.065 1.340 1.00 47.31 172 LYS A O 1
#

pLDDT: mean 88.93, std 12.21, range [38.34, 97.81]

Mean predicted aligned error: 8.96 Å

Foldseek 3Di:
DDPPPPDPQDWDPVLVVLLVVLVVVLCVVLVVVVVCLVPDPDDPVVSVVVVVVCVVVSVVSQLVSNLVSLVSGDPVSSVVCNVCSVCVVVCVCCCVPPVVVVVVVVVLCQAPPVSPHGNGCVSVVVCCVDPVSVVVVVVVVCCVVVVVVVCVVVVVVVVVCVVVDPCVVVPD

Secondary structure (DSSP, 8-state):
-PPP-----PPPHHHHHHHHHHHHHHHHHHHHHHHHHHS--S-HHHHHHHHHHHHHHHHHHHHHHHHHHHHTS-HHHHHHHHHHHHHHHHHHHHIIIIIHHHHHHHHHTTB-TTS-SB-TTHHHHHHHHSHHHHHHHHHHHHHHHHHHHHHHHHHHHHHHHHHHSTTTTT--